Protein AF-A0A5U3R7I8-F1 (afdb_monomer_lite)

Structure (mmCIF, N/CA/C/O backbone):
data_AF-A0A5U3R7I8-F1
#
_entry.id   AF-A0A5U3R7I8-F1
#
loop_
_atom_site.group_PDB
_atom_site.id
_atom_site.type_symbol
_atom_site.label_atom_id
_atom_site.label_alt_id
_atom_site.label_comp_id
_atom_site.label_asym_id
_atom_site.label_entity_id
_atom_site.label_seq_id
_atom_site.pdbx_PDB_ins_code
_atom_site.Cartn_x
_atom_site.Cartn_y
_atom_site.Cartn_z
_atom_site.occupancy
_atom_site.B_iso_or_equiv
_atom_site.auth_seq_id
_atom_site.auth_comp_id
_atom_site.auth_asym_id
_atom_site.auth_atom_id
_atom_site.pdbx_PDB_model_num
ATOM 1 N N . MET A 1 1 ? 27.940 -8.444 -23.340 1.00 53.31 1 MET A N 1
ATOM 2 C CA . MET A 1 1 ? 26.686 -8.191 -24.078 1.00 53.31 1 MET A CA 1
ATOM 3 C C . MET A 1 1 ? 25.947 -7.120 -23.291 1.00 53.31 1 MET A C 1
ATOM 5 O O . MET A 1 1 ? 25.499 -7.409 -22.191 1.00 53.31 1 MET A O 1
ATOM 9 N N . ILE A 1 2 ? 25.980 -5.864 -23.742 1.00 67.88 2 ILE A N 1
ATOM 10 C CA . ILE A 1 2 ? 25.233 -4.786 -23.077 1.00 67.88 2 ILE A CA 1
ATOM 11 C C . ILE A 1 2 ? 23.761 -5.076 -23.370 1.00 67.88 2 ILE A C 1
ATOM 13 O O . ILE A 1 2 ? 23.383 -5.117 -24.538 1.00 67.88 2 ILE A O 1
ATOM 17 N N . MET A 1 3 ? 22.971 -5.392 -22.339 1.00 75.50 3 MET A N 1
ATOM 18 C CA . MET A 1 3 ? 21.528 -5.543 -22.515 1.00 75.50 3 MET A CA 1
ATOM 19 C C . MET A 1 3 ? 20.976 -4.217 -23.021 1.00 75.50 3 MET A C 1
ATOM 21 O O . MET A 1 3 ? 21.309 -3.162 -22.480 1.00 75.50 3 MET A O 1
ATOM 25 N N . ASP A 1 4 ? 20.156 -4.288 -24.065 1.00 89.06 4 ASP A N 1
ATOM 26 C CA . ASP A 1 4 ? 19.501 -3.116 -24.620 1.00 89.06 4 ASP A CA 1
ATOM 27 C C . ASP A 1 4 ? 18.750 -2.358 -23.508 1.00 89.06 4 ASP A C 1
ATOM 29 O O . ASP A 1 4 ? 18.091 -2.969 -22.658 1.00 89.06 4 ASP A O 1
ATOM 33 N N . VAL A 1 5 ? 18.888 -1.029 -23.482 1.00 87.62 5 VAL A N 1
ATOM 34 C CA . VAL A 1 5 ? 18.357 -0.168 -22.410 1.00 87.62 5 VAL A CA 1
ATOM 35 C C . VAL A 1 5 ? 16.851 -0.366 -22.237 1.00 87.62 5 VAL A C 1
ATOM 37 O O . VAL A 1 5 ? 16.356 -0.362 -21.107 1.00 87.62 5 VAL A O 1
ATOM 40 N N . GLN A 1 6 ? 16.127 -0.627 -23.329 1.00 88.75 6 GLN A N 1
ATOM 41 C CA . GLN A 1 6 ? 14.700 -0.925 -23.290 1.00 88.75 6 GLN A CA 1
ATOM 42 C C . GLN A 1 6 ? 14.428 -2.242 -22.557 1.00 88.75 6 GLN A C 1
ATOM 44 O O . GLN A 1 6 ? 13.502 -2.325 -21.754 1.00 88.75 6 GLN A O 1
ATOM 49 N N . THR A 1 7 ? 15.269 -3.258 -22.765 1.00 91.06 7 THR A N 1
ATOM 50 C CA . THR A 1 7 ? 15.144 -4.558 -22.087 1.00 91.06 7 THR A CA 1
ATOM 51 C C . THR A 1 7 ? 15.375 -4.423 -20.583 1.00 91.06 7 THR A C 1
ATOM 53 O O . THR A 1 7 ? 14.616 -4.983 -19.792 1.00 91.06 7 THR A O 1
ATOM 56 N N . ILE A 1 8 ? 16.380 -3.642 -20.170 1.00 91.69 8 ILE A N 1
ATOM 57 C CA . ILE A 1 8 ? 16.635 -3.360 -18.748 1.00 91.69 8 ILE A CA 1
ATOM 58 C C . ILE A 1 8 ? 15.447 -2.612 -18.132 1.00 91.69 8 ILE A C 1
ATOM 60 O O . ILE A 1 8 ? 14.990 -2.972 -17.049 1.00 91.69 8 ILE A O 1
ATOM 64 N N . PHE A 1 9 ? 14.914 -1.605 -18.826 1.00 91.75 9 PHE A N 1
ATOM 65 C CA . PHE A 1 9 ? 13.782 -0.822 -18.333 1.00 91.75 9 PHE A CA 1
ATOM 66 C C . PHE A 1 9 ? 12.516 -1.673 -18.167 1.00 91.75 9 PHE A C 1
ATOM 68 O O . PHE A 1 9 ? 11.853 -1.604 -17.132 1.00 91.75 9 PHE A O 1
ATOM 75 N N . VAL A 1 10 ? 12.210 -2.530 -19.148 1.00 92.69 10 VA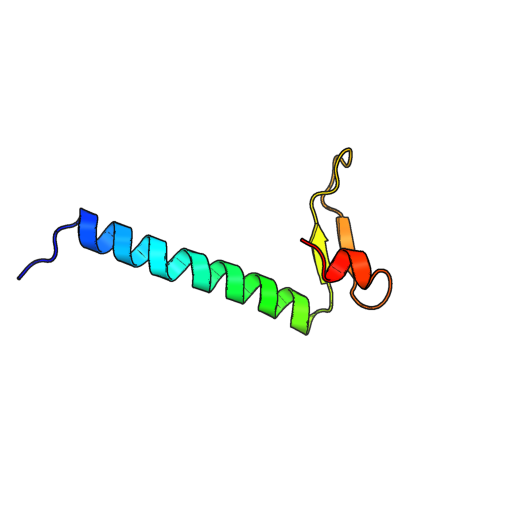L A N 1
ATOM 76 C CA . VAL A 1 10 ? 11.072 -3.460 -19.083 1.00 92.69 10 VAL A CA 1
ATOM 77 C C . VAL A 1 10 ? 11.251 -4.463 -17.944 1.00 92.69 10 VAL A C 1
ATOM 79 O O . VAL A 1 10 ? 10.316 -4.676 -17.174 1.00 92.69 10 VAL A O 1
ATOM 82 N N . ALA A 1 11 ? 12.448 -5.033 -17.783 1.00 92.44 11 ALA A N 1
ATOM 83 C CA . ALA A 1 11 ? 12.738 -5.957 -16.689 1.00 92.44 11 ALA A CA 1
ATOM 84 C C . ALA A 1 11 ? 12.581 -5.289 -15.313 1.00 92.44 11 ALA A C 1
ATOM 86 O O . ALA A 1 11 ? 11.983 -5.869 -14.406 1.00 92.44 11 ALA A O 1
ATOM 87 N N . LEU A 1 12 ? 13.060 -4.050 -15.163 1.00 93.50 12 LEU A N 1
ATOM 88 C CA . LEU A 1 12 ? 12.896 -3.274 -13.934 1.00 93.50 12 LEU A CA 1
ATOM 89 C C . LEU A 1 12 ? 11.427 -2.962 -13.650 1.00 93.50 12 LEU A C 1
ATOM 91 O O . LEU A 1 12 ? 10.985 -3.157 -12.522 1.00 93.50 12 LEU A O 1
ATOM 95 N N . ALA A 1 13 ? 10.651 -2.536 -14.649 1.00 91.62 13 ALA A N 1
ATOM 96 C CA . ALA A 1 13 ? 9.222 -2.287 -14.476 1.00 91.62 13 ALA A CA 1
ATOM 97 C C . ALA A 1 13 ? 8.484 -3.556 -14.014 1.00 91.62 13 ALA A C 1
ATOM 99 O O . ALA A 1 13 ? 7.723 -3.508 -13.045 1.00 91.62 13 ALA A O 1
ATOM 100 N N . PHE A 1 14 ? 8.772 -4.699 -14.644 1.00 93.25 14 PHE A N 1
ATOM 101 C CA . PHE A 1 14 ? 8.191 -5.993 -14.279 1.00 93.25 14 PHE A CA 1
ATOM 102 C C . PHE A 1 14 ? 8.609 -6.497 -12.897 1.00 93.25 14 PHE A C 1
ATOM 104 O O . PHE A 1 14 ? 7.852 -7.250 -12.297 1.00 93.25 14 PHE A O 1
ATOM 111 N N . LEU A 1 15 ? 9.777 -6.109 -12.382 1.00 93.25 15 LEU A N 1
ATOM 112 C CA . LEU A 1 15 ? 10.211 -6.457 -11.025 1.00 93.25 15 LEU A CA 1
ATOM 113 C C . LEU A 1 15 ? 9.642 -5.503 -9.971 1.00 93.25 15 LEU A C 1
ATOM 115 O O . LEU A 1 15 ? 9.218 -5.937 -8.900 1.00 93.25 15 LEU A O 1
ATOM 119 N N . LEU A 1 16 ? 9.617 -4.203 -10.265 1.00 93.94 16 LEU A N 1
ATOM 120 C CA . LEU A 1 16 ? 9.202 -3.174 -9.315 1.00 93.94 16 LEU A CA 1
ATOM 121 C C . LEU A 1 16 ? 7.690 -3.174 -9.077 1.00 93.94 16 LEU A C 1
ATOM 123 O O . LEU A 1 16 ? 7.273 -2.978 -7.939 1.00 93.94 16 LEU A O 1
ATOM 127 N N . LEU A 1 17 ? 6.876 -3.439 -10.105 1.00 89.94 17 LEU A N 1
ATOM 128 C CA . LEU A 1 17 ? 5.415 -3.552 -9.982 1.00 89.94 17 LEU A CA 1
ATOM 129 C C . LEU A 1 17 ? 4.973 -4.600 -8.942 1.00 89.94 17 LEU A C 1
ATOM 131 O O . LEU A 1 17 ? 4.312 -4.228 -7.970 1.00 89.94 17 LEU A O 1
ATOM 135 N N . PRO A 1 18 ? 5.341 -5.889 -9.072 1.00 90.31 18 PRO A N 1
ATOM 136 C CA . PRO A 1 18 ? 4.948 -6.905 -8.105 1.00 90.31 18 PRO A CA 1
ATOM 137 C C .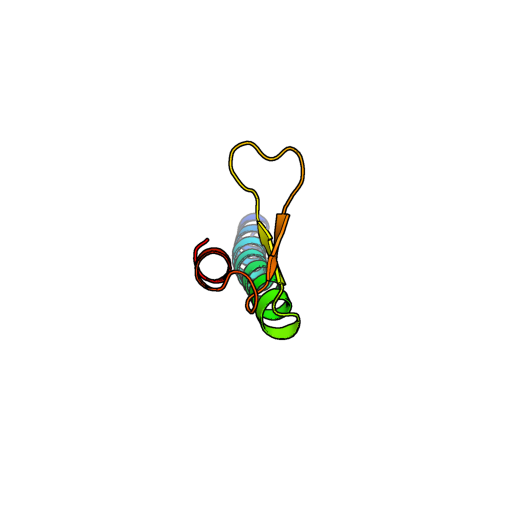 PRO A 1 18 ? 5.603 -6.684 -6.740 1.00 90.31 18 PRO A C 1
ATOM 139 O O . PRO A 1 18 ? 4.951 -6.928 -5.728 1.00 90.31 18 PRO A O 1
ATOM 142 N N . LEU A 1 19 ? 6.839 -6.170 -6.677 1.00 91.69 19 LEU A N 1
ATOM 143 C CA . LEU A 1 19 ? 7.481 -5.826 -5.404 1.00 91.69 19 LEU A CA 1
ATOM 144 C C . LEU A 1 19 ? 6.703 -4.727 -4.664 1.00 91.69 19 LEU A C 1
ATOM 146 O O . LEU A 1 19 ? 6.503 -4.812 -3.451 1.00 91.69 19 LEU A O 1
ATOM 150 N N . PHE A 1 20 ? 6.236 -3.712 -5.391 1.00 87.94 20 PHE A N 1
ATOM 151 C CA . PHE A 1 20 ? 5.416 -2.639 -4.841 1.00 87.94 20 PHE A CA 1
ATOM 152 C C . PHE A 1 20 ? 4.056 -3.163 -4.366 1.00 87.94 20 PHE A C 1
ATOM 154 O O . PHE A 1 20 ? 3.681 -2.917 -3.219 1.00 87.94 20 PHE A O 1
ATOM 161 N N . CYS A 1 21 ? 3.362 -3.960 -5.185 1.00 86.50 21 CYS A N 1
ATOM 162 C CA . CYS A 1 21 ? 2.105 -4.601 -4.789 1.00 86.50 21 CYS A CA 1
ATOM 163 C C . CYS A 1 21 ? 2.276 -5.486 -3.547 1.00 86.50 21 CYS A C 1
ATOM 165 O O . CYS A 1 21 ? 1.470 -5.414 -2.621 1.00 86.50 21 CYS A O 1
ATOM 167 N N . PHE A 1 22 ? 3.346 -6.285 -3.489 1.00 88.12 22 PHE A N 1
ATOM 168 C CA . PHE A 1 22 ? 3.629 -7.141 -2.340 1.00 88.12 22 PHE A CA 1
ATOM 169 C C . PHE A 1 22 ? 3.921 -6.322 -1.081 1.00 88.12 22 PHE A C 1
ATOM 171 O O . PHE A 1 22 ? 3.450 -6.664 0.001 1.00 88.12 22 PHE A O 1
ATOM 178 N N . ARG A 1 23 ? 4.654 -5.209 -1.207 1.00 86.88 23 ARG A N 1
ATOM 179 C CA . ARG A 1 23 ? 4.927 -4.296 -0.091 1.00 86.88 23 ARG A CA 1
ATOM 180 C C . ARG A 1 23 ? 3.643 -3.699 0.483 1.00 86.88 23 ARG A C 1
ATOM 182 O O . ARG A 1 23 ? 3.508 -3.661 1.704 1.00 86.88 23 ARG A O 1
ATOM 189 N N . GLU A 1 24 ? 2.724 -3.237 -0.360 1.00 82.50 24 GLU A N 1
ATOM 190 C CA . GLU A 1 24 ? 1.445 -2.675 0.095 1.00 82.50 24 GLU A CA 1
ATOM 191 C C . GLU A 1 24 ? 0.547 -3.752 0.723 1.00 82.50 24 GLU A C 1
ATOM 193 O O . GLU A 1 24 ? 0.026 -3.554 1.822 1.00 82.50 24 GLU A O 1
ATOM 198 N N . ALA A 1 25 ? 0.475 -4.943 0.120 1.00 82.44 25 ALA A N 1
ATOM 199 C CA . ALA A 1 25 ? -0.234 -6.081 0.706 1.00 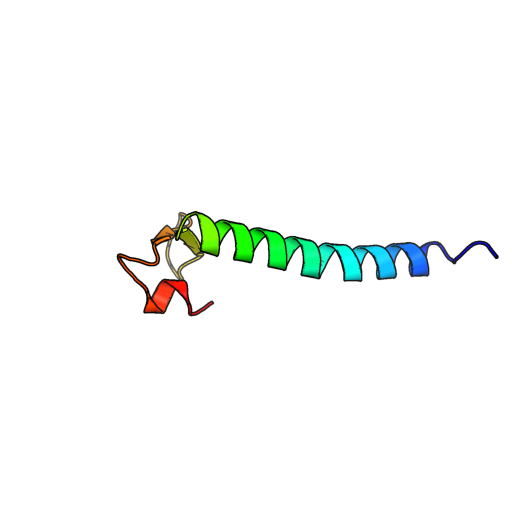82.44 25 ALA A CA 1
ATOM 200 C C . ALA A 1 25 ? 0.355 -6.500 2.067 1.00 82.44 25 ALA A C 1
ATOM 202 O O . ALA A 1 25 ? -0.385 -6.792 3.008 1.00 82.44 25 ALA A O 1
ATOM 203 N N . TRP A 1 26 ? 1.686 -6.491 2.200 1.00 85.50 26 TRP A N 1
ATOM 204 C CA . TRP A 1 26 ? 2.382 -6.810 3.447 1.00 85.50 26 TRP A CA 1
ATOM 205 C C . TRP A 1 26 ? 2.143 -5.764 4.536 1.00 85.50 26 TRP A C 1
ATOM 207 O O . TRP A 1 26 ? 1.889 -6.126 5.688 1.00 85.50 26 TRP A O 1
ATOM 217 N N . LYS A 1 27 ? 2.197 -4.469 4.190 1.00 82.25 27 LYS A N 1
ATOM 218 C CA . LYS A 1 27 ? 1.832 -3.388 5.116 1.00 82.25 27 LYS A CA 1
ATOM 219 C C . LYS A 1 27 ? 0.414 -3.595 5.624 1.00 82.25 27 LYS A C 1
ATOM 221 O O . LYS A 1 27 ? 0.245 -3.663 6.837 1.00 82.25 27 LYS A O 1
ATOM 226 N N . GLY A 1 28 ? -0.541 -3.791 4.710 1.00 82.31 28 GLY A N 1
ATOM 227 C CA . GLY A 1 28 ? -1.932 -4.069 5.043 1.00 82.31 28 GLY A CA 1
ATOM 228 C C . GLY A 1 28 ? -2.0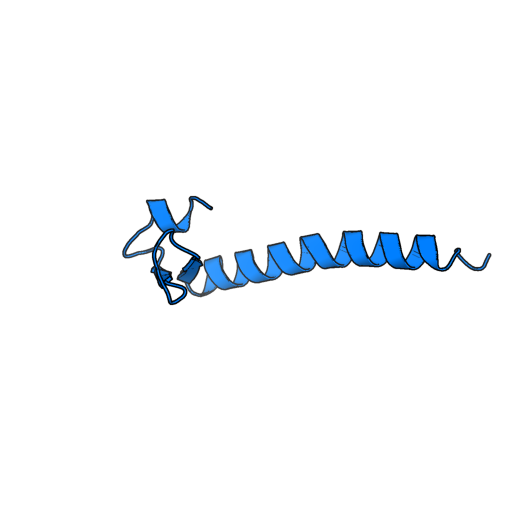59 -5.251 5.992 1.00 82.31 28 GLY A C 1
ATOM 229 O O . GLY A 1 28 ? -2.628 -5.115 7.070 1.00 82.31 28 GLY A O 1
ATOM 230 N N . TRP A 1 29 ? -1.439 -6.389 5.663 1.00 82.94 29 TRP A N 1
ATOM 231 C CA . TRP A 1 29 ? -1.463 -7.578 6.519 1.00 82.94 29 TRP A CA 1
ATOM 232 C C . TRP A 1 29 ? -0.927 -7.308 7.930 1.00 82.94 29 TRP A C 1
ATOM 234 O O . TRP A 1 29 ? -1.501 -7.803 8.902 1.00 82.94 29 TRP A O 1
ATOM 244 N N . ARG A 1 30 ? 0.170 -6.549 8.055 1.00 85.31 30 ARG A N 1
ATOM 245 C CA . ARG A 1 30 ? 0.824 -6.279 9.343 1.00 85.31 30 ARG A CA 1
ATOM 246 C C . ARG A 1 30 ? 0.050 -5.279 10.201 1.00 85.31 30 ARG A C 1
ATOM 248 O O . ARG A 1 30 ? -0.036 -5.473 11.409 1.00 85.31 30 ARG A O 1
ATOM 255 N N . THR A 1 31 ? -0.460 -4.202 9.608 1.00 84.25 31 THR A N 1
ATOM 256 C CA . THR A 1 31 ? -1.194 -3.145 10.328 1.00 84.25 31 THR A CA 1
ATOM 257 C C . THR A 1 31 ? -2.674 -3.476 10.490 1.00 84.25 31 THR A C 1
ATOM 259 O O . THR A 1 31 ? -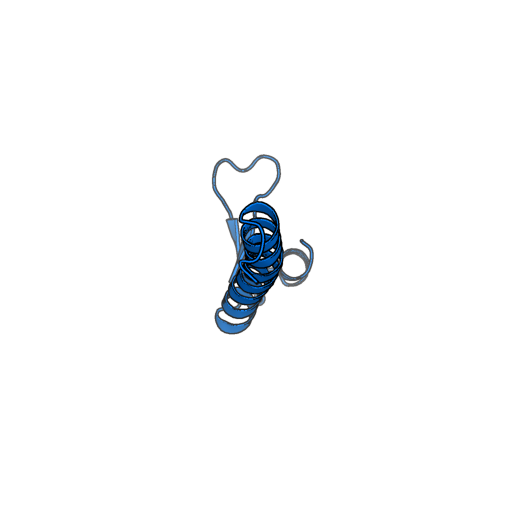3.346 -2.902 11.342 1.00 84.25 31 THR A O 1
ATOM 262 N N . GLY A 1 32 ? -3.190 -4.394 9.671 1.00 83.69 32 GLY A N 1
ATOM 263 C CA . GLY A 1 32 ? -4.613 -4.664 9.549 1.00 83.69 32 GLY A CA 1
ATOM 264 C C . GLY A 1 32 ? -5.386 -3.490 8.955 1.00 83.69 32 GLY A C 1
ATOM 265 O O . GLY A 1 32 ? -6.588 -3.429 9.186 1.00 83.69 32 GLY A O 1
ATOM 266 N N . ALA A 1 33 ? -4.733 -2.570 8.235 1.00 83.00 33 ALA A N 1
ATOM 267 C CA . ALA A 1 33 ? -5.351 -1.393 7.625 1.00 83.00 33 ALA A CA 1
ATOM 268 C C . ALA A 1 33 ? -4.876 -1.209 6.178 1.00 83.00 33 ALA A C 1
ATOM 270 O O . ALA A 1 33 ? -3.673 -1.267 5.921 1.00 83.00 33 ALA A O 1
ATOM 271 N N . VAL A 1 34 ? -5.803 -0.976 5.249 1.00 82.25 34 VAL A N 1
ATOM 272 C CA . VAL A 1 34 ? -5.513 -0.735 3.826 1.00 82.25 34 VAL A CA 1
ATOM 273 C C . VAL A 1 34 ? -6.197 0.554 3.383 1.00 82.25 34 VAL A C 1
ATOM 275 O O . VAL A 1 34 ? -7.370 0.770 3.689 1.00 82.25 34 VAL A O 1
ATOM 278 N N . ASP A 1 35 ? -5.468 1.396 2.652 1.00 80.12 35 ASP A N 1
ATOM 279 C CA . ASP A 1 35 ? -6.033 2.575 2.000 1.00 80.12 35 ASP A CA 1
ATOM 280 C C . ASP A 1 35 ? -6.924 2.158 0.834 1.00 80.12 35 ASP A C 1
ATOM 282 O O . ASP A 1 35 ? -6.478 1.493 -0.106 1.00 80.12 35 ASP A O 1
ATOM 286 N N . LYS A 1 36 ? -8.189 2.577 0.872 1.00 77.25 36 LYS A N 1
ATOM 287 C CA . LYS A 1 36 ? -9.143 2.334 -0.204 1.00 77.25 36 LYS A CA 1
ATOM 288 C C . LYS A 1 36 ? -9.683 3.617 -0.797 1.00 77.25 36 LYS A C 1
ATOM 290 O O . LYS A 1 36 ? -10.107 4.537 -0.100 1.00 77.25 36 LYS A O 1
ATOM 295 N N . ILE A 1 37 ? -9.742 3.623 -2.124 1.00 73.69 37 ILE A N 1
ATOM 296 C CA . ILE A 1 37 ? -10.463 4.636 -2.885 1.00 73.69 37 ILE A CA 1
ATOM 297 C C . ILE A 1 37 ? -11.900 4.142 -3.033 1.00 73.69 37 ILE A C 1
ATOM 299 O O . ILE A 1 37 ? -12.176 3.208 -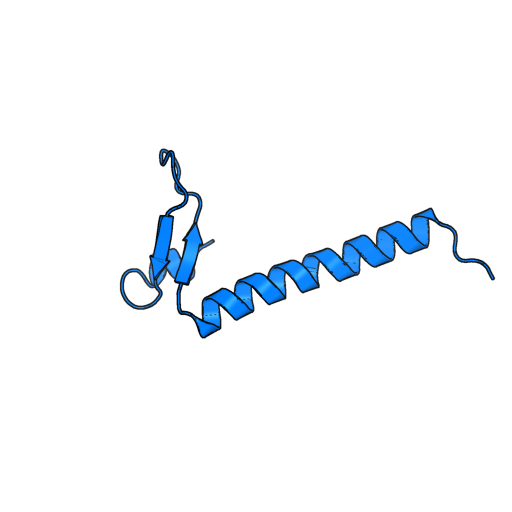3.787 1.00 73.69 37 ILE A O 1
ATOM 303 N N . VAL A 1 38 ? -12.819 4.754 -2.294 1.00 70.00 38 VAL A N 1
ATOM 304 C CA . VAL A 1 38 ? -14.246 4.440 -2.375 1.00 70.00 38 VAL A CA 1
ATOM 305 C C . VAL A 1 38 ? -14.889 5.379 -3.396 1.00 70.00 38 VAL A C 1
ATOM 307 O O . VAL A 1 38 ? -14.581 6.570 -3.462 1.00 70.00 38 VAL A O 1
ATOM 310 N N . LYS A 1 39 ? -15.783 4.856 -4.245 1.00 69.69 39 LYS A N 1
ATOM 311 C CA . LYS A 1 39 ? -16.539 5.708 -5.178 1.00 69.69 39 LYS A CA 1
ATOM 312 C C . LYS A 1 39 ? -17.311 6.767 -4.381 1.00 69.69 39 LYS A C 1
ATOM 314 O O . LYS A 1 39 ? -17.999 6.424 -3.427 1.00 69.69 39 LYS A O 1
ATOM 319 N N . ASN A 1 40 ? -17.224 8.026 -4.814 1.00 72.75 40 ASN A N 1
ATOM 320 C CA . ASN A 1 40 ? -17.811 9.211 -4.171 1.00 72.75 40 ASN A CA 1
ATOM 321 C C . ASN A 1 40 ? -17.173 9.675 -2.848 1.00 72.75 40 ASN A C 1
ATOM 323 O O . ASN A 1 40 ? -17.760 10.528 -2.184 1.00 72.75 40 ASN A O 1
ATOM 327 N N . THR A 1 41 ? -15.974 9.213 -2.472 1.00 68.50 41 THR A N 1
ATOM 328 C CA . THR A 1 41 ? -15.228 9.836 -1.365 1.00 68.50 41 THR A CA 1
ATOM 329 C C . THR A 1 41 ? -14.154 10.783 -1.890 1.00 68.50 41 THR A C 1
ATOM 331 O O . THR A 1 41 ? -13.434 10.488 -2.841 1.00 68.50 41 THR A O 1
ATOM 334 N N . ARG A 1 42 ? -14.072 11.971 -1.281 1.00 69.88 42 ARG A N 1
ATOM 335 C CA . ARG A 1 42 ? -13.052 12.981 -1.609 1.00 69.88 42 ARG A CA 1
ATOM 336 C C . ARG A 1 42 ? -11.692 12.636 -0.999 1.00 69.88 42 ARG A C 1
ATOM 338 O O . ARG A 1 42 ? -10.670 13.116 -1.474 1.00 69.88 42 ARG A O 1
ATOM 345 N N . GLU A 1 43 ? -11.709 11.798 0.032 1.00 75.06 43 GLU A N 1
ATOM 346 C CA . GLU A 1 43 ? -10.545 11.348 0.781 1.00 75.06 43 GLU A CA 1
ATOM 347 C C . GLU A 1 43 ? -10.436 9.815 0.708 1.00 75.06 43 GLU A C 1
ATOM 349 O O . GLU A 1 43 ? -11.468 9.126 0.643 1.00 75.06 43 GLU A O 1
ATOM 354 N N . PRO A 1 44 ? -9.206 9.271 0.679 1.00 70.81 44 PRO A N 1
ATOM 355 C CA . PRO A 1 44 ? -8.981 7.841 0.827 1.00 70.81 44 PRO A CA 1
ATOM 356 C C . PRO A 1 44 ? -9.457 7.394 2.212 1.00 70.81 44 PRO A C 1
ATOM 358 O O . PRO A 1 44 ? -9.188 8.048 3.219 1.00 70.81 44 PRO A O 1
ATOM 361 N N . VAL A 1 45 ? -10.190 6.285 2.254 1.00 79.44 45 VAL A N 1
ATOM 362 C CA . VAL A 1 45 ? -10.718 5.727 3.500 1.00 79.44 45 VAL A CA 1
ATOM 363 C C . VAL A 1 45 ? -9.783 4.619 3.964 1.00 79.44 45 VAL A C 1
ATOM 365 O O . VAL A 1 45 ? -9.516 3.677 3.216 1.00 79.44 45 VAL A O 1
ATOM 368 N N . TYR A 1 46 ? -9.323 4.709 5.210 1.00 81.25 46 TYR A N 1
ATOM 369 C CA . TYR A 1 46 ? -8.611 3.615 5.862 1.00 81.25 46 TYR A CA 1
ATOM 370 C C . TYR A 1 46 ? -9.601 2.514 6.236 1.00 81.25 46 TYR A C 1
ATOM 372 O O . TYR A 1 46 ? -10.473 2.707 7.082 1.00 81.25 46 TYR A O 1
ATOM 380 N N . VAL A 1 47 ? -9.457 1.348 5.612 1.00 82.19 47 VAL A N 1
ATOM 381 C CA . VAL A 1 47 ? -10.288 0.175 5.886 1.00 82.19 47 VAL A CA 1
ATOM 382 C C . VAL A 1 47 ? -9.521 -0.776 6.786 1.00 82.19 47 VAL A C 1
ATOM 384 O O . VAL A 1 47 ? -8.431 -1.231 6.435 1.00 82.19 47 VAL A O 1
ATOM 387 N N . TYR A 1 48 ? -10.100 -1.107 7.937 1.00 85.12 48 TYR A N 1
ATOM 388 C CA . TYR A 1 48 ? -9.474 -1.985 8.918 1.00 85.12 48 TYR A CA 1
ATOM 389 C C . TYR A 1 48 ? -10.033 -3.407 8.859 1.00 85.12 48 TYR A C 1
ATOM 391 O O . TYR A 1 48 ? -11.245 -3.605 8.836 1.00 85.12 48 TYR A O 1
ATOM 399 N N . ARG A 1 49 ? -9.161 -4.417 8.954 1.00 83.50 49 ARG A N 1
ATOM 400 C CA . ARG A 1 49 ? -9.520 -5.846 8.919 1.00 83.50 49 ARG A CA 1
ATOM 401 C C . ARG A 1 49 ? -10.533 -6.240 10.000 1.00 83.50 49 ARG A C 1
ATOM 403 O O . ARG A 1 49 ? -11.330 -7.141 9.775 1.00 83.50 49 ARG A O 1
ATOM 410 N N . HIS A 1 50 ? -10.464 -5.615 11.174 1.00 82.25 50 HIS A N 1
ATOM 411 C CA . HIS A 1 50 ? -11.303 -5.954 12.328 1.00 82.25 50 HIS A CA 1
ATOM 412 C C . HIS A 1 50 ? -12.674 -5.267 12.306 1.00 82.25 50 HIS A C 1
ATOM 414 O O . HIS A 1 50 ? -13.623 -5.821 12.850 1.00 82.25 50 HIS A O 1
ATOM 420 N N . ALA A 1 51 ? -12.773 -4.084 11.695 1.00 84.44 51 ALA A N 1
ATOM 421 C CA . ALA A 1 51 ? -14.025 -3.343 11.568 1.00 84.44 51 ALA A CA 1
ATOM 422 C C . ALA A 1 51 ? -14.801 -3.790 10.322 1.00 84.44 51 ALA A C 1
ATOM 424 O O . ALA A 1 51 ? -15.979 -4.121 10.405 1.00 84.44 51 ALA A O 1
ATOM 425 N N . ASP A 1 52 ? -14.100 -3.887 9.190 1.00 81.00 52 ASP A N 1
ATOM 426 C CA . ASP A 1 52 ? -14.686 -4.086 7.869 1.00 81.00 52 ASP A CA 1
ATOM 427 C C . ASP A 1 52 ? -13.905 -5.156 7.084 1.00 81.00 52 ASP A C 1
ATOM 429 O O . ASP A 1 52 ? -13.202 -4.851 6.115 1.00 81.00 52 ASP A O 1
ATOM 433 N N . PRO A 1 53 ? -14.008 -6.445 7.466 1.00 80.06 53 PRO A N 1
ATOM 434 C CA . PRO A 1 53 ? -13.221 -7.519 6.861 1.00 80.06 53 PRO A CA 1
ATOM 435 C C . PRO A 1 53 ? -13.542 -7.730 5.377 1.00 80.06 53 PRO A C 1
ATOM 437 O O . PRO A 1 53 ? -12.641 -7.978 4.581 1.00 80.06 53 PRO A O 1
ATOM 440 N N . VAL A 1 54 ? -14.811 -7.624 4.973 1.00 80.81 54 VAL A N 1
ATOM 441 C CA . VAL A 1 54 ? -15.208 -7.829 3.570 1.00 80.81 54 VAL A CA 1
ATOM 442 C C . VAL A 1 54 ? -14.655 -6.714 2.670 1.00 80.81 54 VAL A C 1
ATOM 444 O O . VAL A 1 54 ? -13.994 -7.031 1.675 1.00 80.81 54 VAL A O 1
ATOM 447 N N . PRO A 1 55 ? -14.819 -5.422 3.015 1.00 78.00 55 PRO A N 1
ATOM 448 C CA . PRO A 1 55 ? -14.126 -4.339 2.326 1.00 78.00 55 PRO A CA 1
ATOM 449 C C . PRO A 1 55 ? -12.606 -4.473 2.375 1.00 78.00 55 PRO A C 1
ATOM 451 O O . PRO A 1 55 ? -11.963 -4.161 1.390 1.00 78.00 55 PRO A O 1
ATOM 454 N N . TYR A 1 56 ? -12.022 -4.963 3.469 1.00 78.88 56 TYR A N 1
ATOM 455 C CA . TYR A 1 56 ? -10.572 -5.126 3.599 1.00 78.88 56 TYR A CA 1
ATOM 456 C C . TYR A 1 56 ? -9.983 -6.151 2.610 1.00 78.88 56 TYR A C 1
ATOM 458 O O . TYR A 1 56 ? -8.879 -5.952 2.108 1.00 78.88 56 TYR A O 1
ATOM 466 N N . TRP A 1 57 ? -10.697 -7.252 2.341 1.00 76.06 57 TRP A N 1
ATOM 467 C CA . TRP A 1 57 ? -10.227 -8.340 1.466 1.00 76.06 57 TRP A CA 1
ATOM 468 C C . TRP A 1 57 ? -10.661 -8.224 0.006 1.00 76.06 57 TRP A C 1
ATOM 470 O O . TRP A 1 57 ? -10.003 -8.777 -0.874 1.00 76.06 57 TRP A O 1
ATOM 480 N N . SER A 1 58 ? -11.771 -7.540 -0.264 1.00 70.25 58 SER A N 1
ATOM 481 C CA . SER A 1 58 ? -12.089 -7.113 -1.629 1.00 70.25 58 SER A CA 1
ATOM 482 C C . SER A 1 58 ? -11.063 -6.065 -2.062 1.00 70.25 58 SER A C 1
ATOM 484 O O . SER A 1 58 ? -10.509 -5.384 -1.204 1.00 70.25 58 SER A O 1
ATOM 486 N N . TYR A 1 59 ? -10.775 -5.918 -3.353 1.00 59.69 59 TYR A N 1
ATOM 487 C CA . TYR A 1 59 ? -10.030 -4.763 -3.869 1.00 59.69 59 TYR A CA 1
ATOM 488 C C . TYR A 1 59 ? -11.045 -3.781 -4.439 1.00 59.69 59 TYR A C 1
ATOM 490 O O . TYR A 1 59 ? -11.799 -4.191 -5.348 1.00 59.69 59 TYR A O 1
#

pLDDT: mean 81.96, std 8.63, range [53.31, 93.94]

Sequence (59 aa):
MIMDVQTIFVALAFLLLPLFCFREAWKGWRTGAVDKIVKNTREPVYVYRHADPVPYWSY

Secondary structure (DSSP, 8-state):
----HHHHHHHHHHHHHHHHHHHHHHHHHHHTEEEE--TT-SS-EEEETTT-HHHHH--

Foldseek 3Di:
DPPDPVRVVVVCVVVVVVVVVVVQVVVCVVVQWHFDDDPPDPDTDIDGCVPHVPVSPDD

Radius of gyration: 16.66 Å; chains: 1; bounding box: 44×21×37 Å

Organism: Salmonella enterica (NCBI:txid28901)

InterPro domains:
  IPR020155 Uncharacterised protein family YeiS [PF10808] (3-59)